Protein AF-A0A1I6KSQ9-F1 (afdb_monomer)

Foldseek 3Di:
DDDDDDDVPPPPPPVPPPPPPPPPPADDPVLLVVLLVPLQPDADPVSLVVNCVRRVNNCDDSSVLSVLNNLLNVLLVVPCLVVVQVVCVVPVVVLVSSLVSPAPSDDPVSLVSNLCCLPPVNDPSCVVSSVSSNVSSVVRVVVVCVVDPDDD

Solvent-accessible surface area (backbone atoms only — not comparable to full-atom values): 9042 Å² total; per-residue (Å²): 133,89,82,84,88,89,74,95,76,81,83,75,84,77,83,72,77,69,86,80,65,77,78,71,68,72,60,45,73,70,52,38,52,59,38,47,79,40,26,56,69,40,86,42,69,66,55,44,50,56,46,45,77,76,33,58,61,38,65,45,70,72,26,35,54,16,38,23,50,18,47,51,57,51,51,70,48,59,89,52,51,68,60,47,42,59,48,30,71,74,34,56,68,57,35,53,51,56,54,62,35,57,49,82,90,52,51,72,68,53,50,49,49,39,41,49,42,40,67,78,65,50,52,83,95,33,49,71,57,27,50,54,51,40,52,46,49,49,54,50,52,57,51,55,52,69,74,53,85,76,88,124

Structure (mmCIF, N/CA/C/O backbone):
data_AF-A0A1I6KSQ9-F1
#
_entry.id   AF-A0A1I6KSQ9-F1
#
loop_
_atom_site.group_PDB
_atom_site.id
_atom_site.type_symbol
_atom_site.label_atom_id
_atom_site.label_alt_id
_atom_site.label_comp_id
_atom_site.label_asym_id
_atom_site.label_entity_id
_atom_site.label_seq_id
_atom_site.pdbx_PDB_ins_code
_atom_site.Cartn_x
_atom_site.Cartn_y
_atom_site.Cartn_z
_atom_site.occupancy
_atom_site.B_iso_or_equiv
_atom_site.auth_seq_id
_atom_site.auth_comp_id
_atom_site.auth_asym_id
_atom_site.auth_atom_id
_atom_site.pdbx_PDB_model_num
ATOM 1 N N . MET A 1 1 ? 9.206 -71.900 -10.253 1.00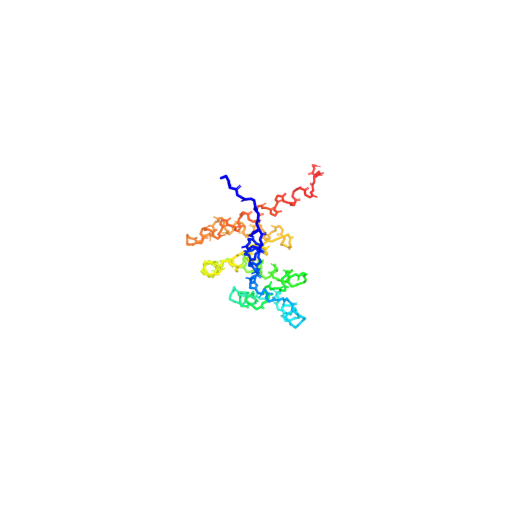 40.09 1 MET A N 1
ATOM 2 C CA . MET A 1 1 ? 10.141 -71.052 -9.479 1.00 40.09 1 MET A CA 1
ATOM 3 C C . MET A 1 1 ? 10.481 -69.848 -10.335 1.00 40.09 1 MET A C 1
ATOM 5 O O . MET A 1 1 ? 10.915 -70.032 -11.463 1.00 40.09 1 MET A O 1
ATOM 9 N N . PHE A 1 2 ? 10.116 -68.658 -9.858 1.00 41.69 2 PHE A N 1
ATOM 10 C CA . PHE A 1 2 ? 10.071 -67.420 -10.636 1.00 41.69 2 PHE A CA 1
ATOM 11 C C . PHE A 1 2 ? 11.464 -66.931 -11.048 1.00 41.69 2 PHE A C 1
ATOM 13 O O . PHE A 1 2 ? 12.380 -66.842 -10.235 1.00 41.69 2 PHE A O 1
ATOM 20 N N . THR A 1 3 ? 11.577 -66.614 -12.333 1.00 35.50 3 THR A N 1
ATOM 21 C CA . THR A 1 3 ? 12.719 -66.020 -13.024 1.00 35.50 3 THR A CA 1
ATOM 22 C C . THR A 1 3 ? 12.897 -64.545 -12.668 1.00 35.50 3 THR A C 1
ATOM 24 O O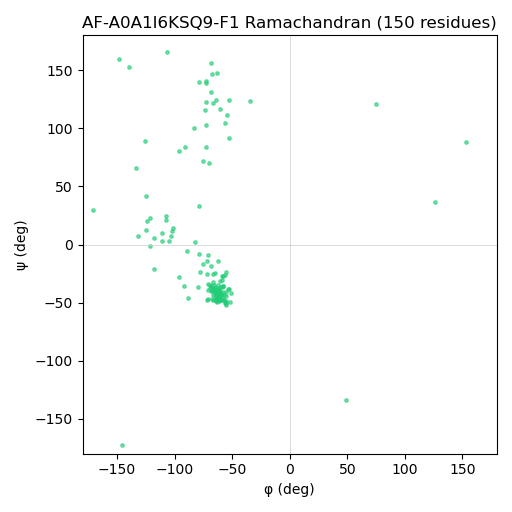 . THR A 1 3 ? 11.932 -63.784 -12.615 1.00 35.50 3 THR A O 1
ATOM 27 N N . MET A 1 4 ? 14.150 -64.136 -12.485 1.00 50.97 4 MET A N 1
ATOM 28 C CA . MET A 1 4 ? 14.575 -62.751 -12.299 1.00 50.97 4 MET A CA 1
ATOM 29 C C . MET A 1 4 ? 14.632 -61.967 -13.623 1.00 50.97 4 MET A C 1
ATOM 31 O O . MET A 1 4 ? 15.212 -62.433 -14.597 1.00 50.97 4 MET A O 1
ATOM 35 N N . ASN A 1 5 ? 14.179 -60.712 -13.532 1.00 51.53 5 ASN A N 1
ATOM 36 C CA . ASN A 1 5 ? 14.754 -59.505 -14.138 1.00 51.53 5 ASN A CA 1
ATOM 37 C C . ASN A 1 5 ? 14.587 -59.249 -15.651 1.00 51.53 5 ASN A C 1
ATOM 39 O O . ASN A 1 5 ? 15.115 -59.979 -16.483 1.00 51.53 5 ASN A O 1
ATOM 43 N N . ARG A 1 6 ? 13.951 -58.104 -15.952 1.00 52.09 6 ARG A N 1
ATOM 44 C CA . ARG A 1 6 ? 14.229 -57.115 -17.020 1.00 52.09 6 ARG A CA 1
ATOM 45 C C . ARG A 1 6 ? 12.922 -56.409 -17.361 1.00 52.09 6 ARG A C 1
ATOM 47 O O . ARG A 1 6 ? 12.216 -56.874 -18.235 1.00 52.09 6 ARG A O 1
ATOM 54 N N . LEU A 1 7 ? 12.595 -55.327 -16.659 1.00 46.22 7 LEU A N 1
ATOM 55 C CA . LEU A 1 7 ? 11.705 -54.243 -17.132 1.00 46.22 7 LEU A CA 1
ATOM 56 C C . LEU A 1 7 ? 11.732 -53.050 -16.150 1.00 46.22 7 LEU A C 1
ATOM 58 O O . LEU A 1 7 ? 10.782 -52.285 -16.031 1.00 46.22 7 LEU A O 1
ATOM 62 N N . ALA A 1 8 ? 12.863 -52.850 -15.466 1.00 50.75 8 ALA A N 1
ATOM 63 C CA . ALA A 1 8 ? 13.124 -51.718 -14.574 1.00 50.75 8 ALA A CA 1
ATOM 64 C C . ALA A 1 8 ? 13.498 -50.423 -15.336 1.00 50.75 8 ALA A C 1
ATOM 66 O O . A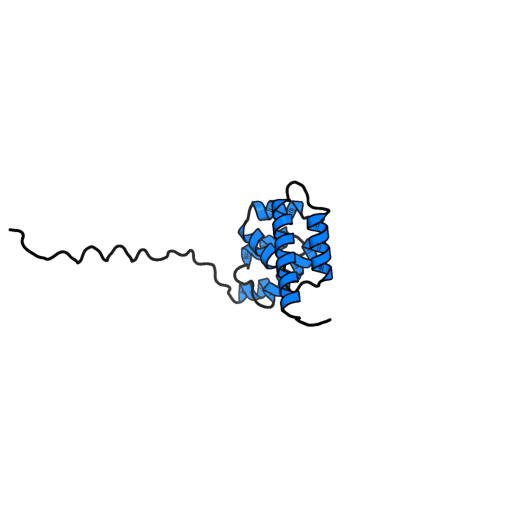LA A 1 8 ? 14.304 -49.635 -14.856 1.00 50.75 8 ALA A O 1
ATOM 67 N N . CYS A 1 9 ? 12.939 -50.197 -16.531 1.00 47.28 9 CYS A N 1
ATOM 68 C CA . CYS A 1 9 ? 13.210 -48.998 -17.342 1.00 47.28 9 CYS A CA 1
ATOM 69 C C . CYS A 1 9 ? 11.963 -48.165 -17.672 1.00 47.28 9 CYS A C 1
ATOM 71 O O . CYS A 1 9 ? 12.094 -47.111 -18.284 1.00 47.28 9 CYS A O 1
ATOM 73 N N . LEU A 1 10 ? 10.763 -48.577 -17.252 1.00 47.47 10 LEU A N 1
ATOM 74 C CA . LEU A 1 10 ? 9.517 -47.856 -17.559 1.00 47.47 10 LEU A CA 1
ATOM 75 C C . LEU A 1 10 ? 8.911 -47.122 -16.352 1.00 47.47 10 LEU A C 1
ATOM 77 O O . LEU A 1 10 ? 7.730 -46.798 -16.356 1.00 47.47 10 LEU A O 1
ATOM 81 N N . AL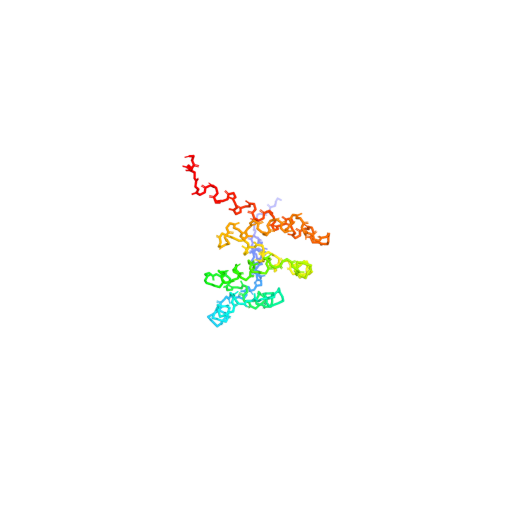A A 1 11 ? 9.711 -46.835 -15.321 1.00 50.88 11 ALA A N 1
ATOM 82 C CA . ALA A 1 11 ? 9.256 -46.140 -14.111 1.00 50.88 11 ALA A CA 1
ATOM 83 C C . ALA A 1 11 ? 10.062 -44.866 -13.782 1.00 50.88 11 ALA A C 1
ATOM 85 O O . ALA A 1 11 ? 10.039 -44.403 -12.649 1.00 50.88 11 ALA A O 1
ATOM 86 N N . PHE A 1 12 ? 10.772 -44.285 -14.759 1.00 48.62 12 PHE A N 1
ATOM 87 C CA . PHE A 1 12 ? 11.516 -43.022 -14.586 1.00 48.62 12 PHE A CA 1
ATOM 88 C C . PHE A 1 12 ? 11.125 -41.933 -15.604 1.00 48.62 12 PHE A C 1
ATOM 90 O O . PHE A 1 12 ? 11.801 -40.922 -15.736 1.00 48.62 12 PHE A O 1
ATOM 97 N N . ALA A 1 13 ? 10.021 -42.124 -16.334 1.00 50.88 13 ALA A N 1
ATOM 98 C CA . ALA A 1 13 ? 9.536 -41.182 -17.352 1.00 50.88 13 ALA A CA 1
ATOM 99 C C . ALA A 1 13 ? 8.331 -40.334 -16.890 1.00 50.88 13 ALA A C 1
ATOM 101 O O . ALA A 1 13 ? 7.744 -39.613 -17.689 1.00 50.88 13 ALA A O 1
ATOM 102 N N . LEU A 1 14 ? 7.952 -40.413 -15.609 1.00 52.62 14 LEU A N 1
ATOM 103 C CA . LEU A 1 14 ? 6.807 -39.685 -15.036 1.00 52.62 14 LEU A CA 1
ATOM 104 C C . LEU A 1 14 ? 7.194 -38.698 -13.921 1.00 52.62 14 LEU A C 1
ATOM 106 O O . LEU A 1 14 ? 6.324 -38.061 -13.341 1.00 52.62 14 LEU A O 1
ATOM 110 N N . TYR A 1 15 ? 8.493 -38.517 -13.660 1.00 52.50 15 TYR A N 1
ATOM 111 C CA . TYR A 1 15 ? 9.020 -37.538 -12.694 1.00 52.50 15 TYR A CA 1
ATOM 112 C C . TYR A 1 15 ? 9.693 -36.335 -13.373 1.00 52.50 15 TYR A C 1
ATOM 114 O O . TYR A 1 15 ? 10.551 -35.670 -12.804 1.00 52.50 15 TYR A O 1
ATOM 122 N N . PHE A 1 16 ? 9.303 -36.061 -14.617 1.00 55.75 16 PHE A N 1
ATOM 123 C CA . PHE A 1 16 ? 9.679 -34.861 -15.362 1.00 55.75 16 PHE A CA 1
ATOM 124 C C . PHE A 1 16 ? 8.412 -34.152 -15.853 1.00 55.75 16 PHE A C 1
ATOM 126 O O . PHE A 1 16 ? 8.323 -33.708 -16.996 1.00 55.75 16 PHE A O 1
ATOM 133 N N . PHE A 1 17 ? 7.385 -34.077 -14.996 1.00 54.53 17 PHE A N 1
ATOM 134 C CA . PHE A 1 17 ? 6.280 -33.149 -15.217 1.00 54.53 17 PHE A CA 1
ATOM 135 C C . PHE A 1 17 ? 6.814 -31.749 -14.915 1.00 54.53 17 PHE A C 1
ATOM 137 O O . PHE A 1 17 ? 6.792 -31.259 -13.789 1.00 54.53 17 PHE A O 1
ATOM 144 N N . CYS A 1 18 ? 7.440 -31.207 -15.958 1.00 51.50 18 CYS A N 1
ATOM 145 C CA . CYS A 1 18 ? 7.984 -29.875 -16.098 1.00 51.50 18 CYS A CA 1
ATOM 146 C C . CYS A 1 18 ? 7.119 -28.867 -15.338 1.00 51.50 18 CYS A C 1
ATOM 148 O O . CYS A 1 18 ? 5.916 -28.767 -15.590 1.00 51.50 18 CYS A O 1
ATOM 150 N N . CYS A 1 19 ? 7.740 -28.135 -14.412 1.00 57.62 19 CYS A N 1
ATOM 151 C CA . CYS A 1 19 ? 7.172 -26.945 -13.805 1.00 57.62 19 CYS A CA 1
ATOM 152 C C . CYS A 1 19 ? 6.729 -25.980 -14.913 1.00 57.62 19 CYS A C 1
ATOM 154 O O . CYS A 1 19 ? 7.499 -25.121 -15.341 1.00 57.62 19 CYS A O 1
ATOM 156 N N . LEU A 1 20 ? 5.473 -26.080 -15.347 1.00 54.91 20 LEU A N 1
ATOM 157 C CA . LEU A 1 20 ? 4.758 -24.968 -15.955 1.00 54.91 20 LEU A CA 1
ATOM 158 C C . LEU A 1 20 ? 4.477 -23.960 -14.836 1.00 54.91 20 LEU A C 1
ATOM 160 O O . LEU A 1 20 ? 3.348 -23.783 -14.385 1.00 54.91 20 LEU A O 1
ATOM 164 N N . SER A 1 21 ? 5.531 -23.309 -14.349 1.00 58.50 21 SER A N 1
ATOM 165 C CA . SER A 1 21 ? 5.352 -22.054 -13.641 1.00 58.50 21 SER A CA 1
ATOM 166 C C . SER A 1 21 ? 4.852 -21.063 -14.687 1.00 58.50 21 SER A C 1
ATOM 168 O O . SER A 1 21 ? 5.534 -20.880 -15.701 1.00 58.50 21 SER A O 1
ATOM 170 N N . PRO A 1 22 ? 3.676 -20.438 -14.509 1.00 56.66 22 PRO A N 1
ATOM 171 C CA . PRO A 1 22 ? 3.310 -19.315 -15.354 1.00 56.66 22 PRO A CA 1
ATOM 172 C C . PRO A 1 22 ? 4.468 -18.322 -15.292 1.00 56.66 22 PRO A C 1
ATOM 174 O O . PRO A 1 22 ? 4.893 -17.950 -14.197 1.00 56.66 22 PRO A O 1
ATOM 177 N N . ALA A 1 23 ? 5.024 -17.963 -16.452 1.00 59.56 23 ALA A N 1
ATOM 178 C CA . ALA A 1 23 ? 6.100 -16.991 -16.527 1.00 59.56 23 ALA A CA 1
ATOM 179 C C . ALA A 1 23 ? 5.605 -15.706 -15.856 1.00 59.56 23 ALA A C 1
ATOM 181 O O . ALA A 1 23 ? 4.753 -14.998 -16.396 1.00 59.56 23 ALA A O 1
ATOM 182 N N . ILE A 1 24 ? 6.084 -15.440 -14.639 1.00 61.72 24 ILE A N 1
ATOM 183 C CA . ILE A 1 24 ? 5.915 -14.136 -14.011 1.00 61.72 24 ILE A CA 1
ATOM 184 C C . ILE A 1 24 ? 6.619 -13.181 -14.965 1.00 61.72 24 ILE A C 1
ATOM 186 O O . ILE A 1 24 ? 7.808 -13.354 -15.231 1.00 61.72 24 ILE A O 1
ATOM 190 N N . ALA A 1 25 ? 5.868 -12.248 -15.553 1.00 75.69 25 ALA A N 1
ATOM 191 C CA . ALA A 1 25 ? 6.435 -11.267 -16.464 1.00 75.69 25 ALA A CA 1
ATOM 192 C C . ALA A 1 25 ? 7.585 -10.566 -15.737 1.00 75.69 25 ALA A C 1
ATOM 194 O O . ALA A 1 25 ? 7.354 -9.888 -14.741 1.00 75.69 25 ALA A O 1
ATOM 195 N N . ALA A 1 26 ? 8.818 -10.798 -16.182 1.00 88.69 26 ALA A N 1
ATOM 196 C CA . ALA A 1 26 ? 9.989 -10.213 -15.552 1.00 88.69 26 ALA A CA 1
ATOM 197 C C . ALA A 1 26 ? 9.990 -8.695 -15.769 1.00 88.69 26 ALA A C 1
ATOM 199 O O . ALA A 1 26 ? 9.543 -8.208 -16.813 1.00 88.69 26 ALA A O 1
ATOM 200 N N . CYS A 1 27 ? 10.512 -7.944 -14.798 1.00 95.12 27 CYS A N 1
ATOM 201 C CA . CYS A 1 27 ? 10.708 -6.515 -14.984 1.00 95.12 27 CYS A CA 1
ATOM 202 C C . CYS A 1 27 ? 11.726 -6.266 -16.102 1.00 95.12 27 CYS A C 1
ATOM 204 O O . CYS A 1 27 ? 12.856 -6.748 -16.042 1.00 95.12 27 CYS A O 1
ATOM 206 N N . ASN A 1 28 ? 11.332 -5.499 -17.119 1.00 95.44 28 ASN A N 1
ATOM 207 C CA . ASN A 1 28 ? 12.250 -4.989 -18.134 1.00 95.44 28 ASN A CA 1
ATOM 208 C C . ASN A 1 28 ? 12.501 -3.488 -17.937 1.00 95.44 28 ASN A C 1
ATOM 210 O O . ASN A 1 28 ? 11.756 -2.805 -17.234 1.00 95.44 28 ASN A O 1
ATOM 214 N N . SER A 1 29 ? 13.532 -2.960 -18.598 1.00 96.56 29 SER A N 1
ATOM 215 C CA . SER A 1 29 ? 13.966 -1.565 -18.441 1.00 96.56 29 SER A CA 1
ATOM 216 C C . SER A 1 29 ? 12.878 -0.535 -18.762 1.00 96.56 29 SER A C 1
ATOM 218 O O . SER A 1 29 ? 12.791 0.495 -18.097 1.00 96.56 29 SER A O 1
ATOM 220 N N . GLN A 1 30 ? 12.013 -0.803 -19.745 1.00 96.94 30 GLN A N 1
ATOM 221 C CA . GLN A 1 30 ? 10.921 0.107 -20.094 1.00 96.94 30 GLN A CA 1
ATOM 222 C C . GLN A 1 30 ? 9.828 0.118 -19.020 1.00 96.94 30 GLN A C 1
ATOM 224 O O . GLN A 1 30 ? 9.276 1.177 -18.720 1.00 96.94 30 GLN A O 1
ATOM 229 N N . MET A 1 31 ? 9.510 -1.045 -18.448 1.00 97.31 31 MET A N 1
ATOM 230 C CA . MET A 1 31 ? 8.578 -1.152 -17.326 1.00 97.31 31 MET A CA 1
ATOM 231 C C . MET A 1 31 ? 9.136 -0.455 -16.089 1.00 97.31 31 MET A C 1
ATOM 233 O O . MET A 1 31 ? 8.422 0.357 -15.510 1.00 97.31 31 MET A O 1
ATOM 237 N N . ALA A 1 32 ? 10.401 -0.717 -15.740 1.00 97.81 32 ALA A N 1
ATOM 238 C CA . ALA A 1 32 ? 11.075 -0.099 -14.600 1.00 97.81 32 ALA A CA 1
ATOM 239 C C . ALA A 1 32 ? 11.034 1.428 -14.700 1.00 97.81 32 ALA A C 1
ATOM 241 O O . ALA A 1 32 ? 10.508 2.085 -13.810 1.00 97.81 32 ALA A O 1
ATOM 242 N N . LYS A 1 33 ? 11.458 1.982 -15.844 1.00 98.19 33 LYS A N 1
ATOM 243 C CA . LYS A 1 33 ? 11.440 3.429 -16.085 1.00 98.19 33 LYS A CA 1
ATOM 244 C C . LYS A 1 33 ? 10.043 4.034 -15.901 1.00 98.19 33 LYS A C 1
ATOM 246 O O . LYS A 1 33 ? 9.883 5.018 -15.191 1.00 98.19 33 LYS A O 1
ATOM 251 N N . LYS A 1 34 ? 9.014 3.435 -16.514 1.00 98.12 34 LYS A N 1
ATOM 252 C CA . LYS A 1 34 ? 7.630 3.930 -16.393 1.00 98.12 34 LYS A CA 1
ATOM 253 C C . LYS A 1 34 ? 7.079 3.798 -14.976 1.00 98.12 34 LYS A C 1
ATOM 255 O O . LYS A 1 34 ? 6.246 4.609 -14.574 1.00 98.12 34 LYS A O 1
ATOM 260 N N . ALA A 1 35 ? 7.461 2.746 -14.260 1.00 97.94 35 ALA A N 1
ATOM 261 C CA . ALA A 1 35 ? 7.054 2.541 -12.880 1.00 97.94 35 ALA A CA 1
ATOM 262 C C . ALA A 1 35 ? 7.695 3.601 -11.980 1.00 97.94 35 ALA A C 1
ATOM 264 O O . ALA A 1 35 ? 6.980 4.255 -11.229 1.00 97.94 35 ALA A O 1
ATOM 265 N N . GLU A 1 36 ? 8.996 3.836 -12.131 1.00 98.06 36 GLU A N 1
ATOM 266 C CA . GLU A 1 36 ? 9.761 4.824 -11.367 1.00 98.06 36 GLU A CA 1
ATOM 267 C C . GLU A 1 36 ? 9.219 6.246 -11.563 1.00 98.06 36 GLU A C 1
ATOM 269 O O . GLU A 1 36 ? 8.984 6.952 -10.587 1.00 98.06 36 GLU A O 1
ATOM 274 N N . GLU A 1 37 ? 8.896 6.628 -12.804 1.00 98.00 37 GLU A N 1
ATOM 275 C CA . GLU A 1 37 ? 8.310 7.936 -13.142 1.00 98.00 37 GLU A CA 1
ATOM 276 C C . GLU A 1 37 ? 6.998 8.242 -12.391 1.00 98.00 37 GLU A C 1
ATOM 278 O O . GLU A 1 37 ? 6.658 9.410 -12.198 1.00 98.00 37 GLU A O 1
ATOM 283 N N . GLN A 1 38 ? 6.241 7.217 -11.980 1.00 97.88 38 GLN A N 1
ATOM 284 C CA . GLN A 1 38 ? 4.916 7.401 -11.380 1.00 97.88 38 GLN A CA 1
ATOM 285 C C . GLN A 1 38 ? 4.787 6.901 -9.942 1.00 97.88 38 GLN A C 1
ATOM 287 O O . GLN A 1 38 ? 3.873 7.346 -9.255 1.00 97.88 38 GLN A O 1
ATOM 292 N N . ALA A 1 39 ? 5.647 5.992 -9.472 1.00 98.06 39 ALA A N 1
ATOM 293 C CA . ALA A 1 39 ? 5.416 5.217 -8.251 1.00 98.06 39 ALA A CA 1
ATOM 294 C C . ALA A 1 39 ? 5.095 6.088 -7.028 1.00 98.06 39 ALA A C 1
ATOM 296 O O . ALA A 1 39 ? 4.199 5.740 -6.264 1.00 98.06 39 ALA A O 1
ATOM 297 N N . SER A 1 40 ? 5.751 7.246 -6.894 1.00 97.00 40 SER A N 1
ATOM 298 C CA . SER A 1 40 ? 5.599 8.193 -5.778 1.00 97.00 40 SER A CA 1
ATOM 299 C C . SER A 1 40 ? 4.503 9.255 -5.959 1.00 97.00 40 SER A C 1
ATOM 301 O O . SER A 1 40 ? 4.244 10.036 -5.037 1.00 97.00 40 SER A O 1
ATOM 303 N N . THR A 1 41 ? 3.852 9.319 -7.125 1.00 96.94 41 THR A N 1
ATOM 304 C CA . THR A 1 41 ? 2.886 10.378 -7.475 1.00 96.94 41 THR A CA 1
ATOM 305 C C . THR A 1 41 ? 1.441 9.886 -7.568 1.00 96.94 41 THR A C 1
ATOM 307 O O . THR A 1 41 ? 0.541 10.678 -7.849 1.00 96.94 41 THR A O 1
ATOM 310 N N . LEU A 1 42 ? 1.178 8.609 -7.279 1.00 97.88 42 LEU A N 1
ATOM 311 C CA . LEU A 1 42 ? -0.148 7.998 -7.382 1.00 97.88 42 LEU A CA 1
ATOM 312 C C . LEU A 1 42 ? -1.053 8.483 -6.238 1.00 97.88 42 LEU A C 1
ATOM 314 O O . LEU A 1 42 ? -0.796 8.218 -5.068 1.00 97.88 42 LEU A O 1
ATOM 318 N N . LYS A 1 43 ? -2.128 9.205 -6.583 1.00 95.75 43 LYS A N 1
ATOM 319 C CA . LYS A 1 43 ? -3.022 9.873 -5.612 1.00 95.75 43 LYS A CA 1
ATOM 320 C C . LYS A 1 43 ? -4.368 9.191 -5.381 1.00 95.75 43 LYS A C 1
ATOM 322 O O . LYS A 1 43 ? -5.185 9.721 -4.644 1.00 95.75 43 LYS A O 1
ATOM 327 N N . THR A 1 44 ? -4.623 8.034 -5.993 1.00 97.19 44 THR A N 1
ATOM 328 C CA . THR A 1 44 ? -5.849 7.255 -5.737 1.00 97.19 44 THR A CA 1
ATOM 329 C C . THR A 1 44 ? -5.547 5.762 -5.676 1.00 97.19 44 THR A C 1
ATOM 331 O O . THR A 1 44 ? -4.637 5.281 -6.358 1.00 97.19 44 THR A O 1
ATOM 334 N N . TRP A 1 45 ? -6.364 4.999 -4.942 1.00 98.00 45 TRP A N 1
ATOM 335 C CA . TRP A 1 45 ? -6.264 3.534 -4.917 1.00 98.00 45 TRP A CA 1
ATOM 336 C C . TRP A 1 45 ? -6.422 2.904 -6.300 1.00 98.00 45 TRP A C 1
ATOM 338 O O . TRP A 1 45 ? -5.732 1.939 -6.617 1.00 98.00 45 TRP A O 1
ATOM 348 N N . SER A 1 46 ? -7.281 3.476 -7.150 1.00 97.62 46 SER A N 1
ATOM 349 C CA . SER A 1 46 ? -7.451 3.034 -8.539 1.00 97.62 46 SER A CA 1
ATOM 350 C C . SER A 1 46 ? -6.170 3.211 -9.353 1.00 97.62 46 SER A C 1
ATOM 352 O O . SER A 1 46 ? -5.739 2.275 -10.025 1.00 97.62 46 SER A O 1
ATOM 354 N N . ALA A 1 47 ? -5.521 4.377 -9.264 1.00 98.19 47 ALA A N 1
ATOM 355 C CA . ALA A 1 47 ? -4.256 4.618 -9.953 1.00 98.19 47 ALA A CA 1
ATOM 356 C C . ALA A 1 47 ? -3.155 3.673 -9.446 1.00 98.19 47 ALA A C 1
ATOM 358 O O . ALA A 1 47 ? -2.444 3.072 -10.254 1.00 98.19 47 ALA A O 1
ATOM 359 N N . LEU A 1 48 ? -3.069 3.473 -8.125 1.00 98.50 48 LEU A N 1
ATOM 360 C CA . LEU A 1 48 ? -2.121 2.537 -7.524 1.00 98.50 48 LEU A CA 1
ATOM 361 C C . LEU A 1 48 ? -2.363 1.096 -7.983 1.00 98.50 48 LEU A C 1
ATOM 363 O O . LEU A 1 48 ? -1.426 0.422 -8.403 1.00 98.50 48 LEU A O 1
ATOM 367 N N . HIS A 1 49 ? -3.614 0.637 -7.990 1.00 98.56 49 HIS A N 1
ATOM 368 C CA . HIS A 1 49 ? -3.967 -0.701 -8.465 1.00 98.56 49 HIS A CA 1
ATOM 369 C C . HIS A 1 49 ? -3.639 -0.888 -9.942 1.00 98.56 49 HIS A C 1
ATOM 371 O O . HIS A 1 49 ? -3.063 -1.904 -10.319 1.00 98.56 49 HIS A O 1
ATOM 377 N N . GLN A 1 50 ? -3.926 0.100 -10.788 1.00 98.44 50 GLN A N 1
ATOM 378 C CA . GLN A 1 50 ? -3.556 0.037 -12.201 1.00 98.44 50 GLN A CA 1
ATOM 379 C C . GLN A 1 50 ? -2.037 -0.010 -12.404 1.00 98.44 50 GLN A C 1
ATOM 381 O O . GLN A 1 50 ? -1.564 -0.726 -13.289 1.00 98.44 50 GLN A O 1
ATOM 386 N N . SER A 1 51 ? -1.274 0.730 -11.595 1.00 98.38 51 SER A N 1
ATOM 387 C CA . SER A 1 51 ? 0.186 0.650 -11.589 1.00 98.38 51 SER A CA 1
ATOM 388 C C . SER A 1 51 ? 0.653 -0.744 -11.167 1.00 98.38 51 SER A C 1
ATOM 390 O O . SER A 1 51 ? 1.399 -1.376 -11.908 1.00 98.38 51 SER A O 1
ATOM 392 N N . PHE A 1 52 ? 0.135 -1.279 -10.057 1.00 98.19 52 PHE A N 1
ATOM 393 C CA . PHE A 1 52 ? 0.399 -2.643 -9.589 1.00 98.19 52 PHE A CA 1
ATOM 394 C C . PHE A 1 52 ? 0.145 -3.684 -10.690 1.00 98.19 52 PHE A C 1
ATOM 396 O O . PHE A 1 52 ? 1.017 -4.492 -11.005 1.00 98.19 52 PHE A O 1
ATOM 403 N N . LYS A 1 53 ? -1.012 -3.627 -11.361 1.00 97.69 53 LYS A N 1
ATOM 404 C CA . LYS A 1 53 ? -1.359 -4.571 -12.437 1.00 97.69 53 LYS A CA 1
ATOM 405 C C . LYS A 1 53 ? -0.359 -4.566 -13.592 1.00 97.69 53 LYS A C 1
ATOM 407 O O . LYS A 1 53 ? -0.213 -5.592 -14.251 1.00 97.69 53 LYS A O 1
ATOM 412 N N . ARG A 1 54 ? 0.284 -3.427 -13.857 1.00 97.38 54 ARG A N 1
ATOM 413 C CA . ARG A 1 54 ? 1.247 -3.267 -14.951 1.00 97.38 54 ARG A CA 1
ATOM 414 C C . ARG A 1 54 ? 2.684 -3.538 -14.522 1.00 97.38 54 ARG A C 1
ATOM 416 O O . ARG A 1 54 ? 3.443 -4.068 -15.323 1.00 97.38 54 ARG A O 1
ATOM 423 N N . TYR A 1 55 ? 3.051 -3.169 -13.299 1.00 97.81 55 TYR A N 1
ATOM 424 C CA . TYR A 1 55 ? 4.449 -2.985 -12.912 1.00 97.81 55 TYR A CA 1
ATOM 425 C C . TYR A 1 55 ? 4.844 -3.670 -11.601 1.00 97.81 55 TYR A C 1
ATOM 427 O O . TYR A 1 55 ? 5.978 -3.496 -11.177 1.00 97.81 55 TYR A O 1
ATOM 435 N N . ALA A 1 56 ? 3.987 -4.493 -10.984 1.00 96.25 56 ALA A N 1
ATOM 436 C CA . ALA A 1 56 ? 4.329 -5.206 -9.742 1.00 96.25 56 ALA A CA 1
ATOM 437 C C . ALA A 1 56 ? 5.605 -6.064 -9.836 1.00 96.25 56 ALA A C 1
ATOM 439 O O . ALA A 1 56 ? 6.242 -6.334 -8.827 1.00 96.25 56 ALA A O 1
ATOM 440 N N . ALA A 1 57 ? 5.997 -6.489 -11.039 1.00 96.44 57 ALA A N 1
ATOM 441 C CA . ALA A 1 57 ? 7.254 -7.203 -11.250 1.00 96.44 57 ALA A CA 1
ATOM 442 C C . ALA A 1 57 ? 8.507 -6.334 -11.036 1.00 96.44 57 ALA A C 1
ATOM 444 O O . ALA A 1 57 ? 9.592 -6.879 -10.872 1.00 96.44 57 ALA A O 1
ATOM 445 N N . CYS A 1 58 ? 8.358 -5.008 -11.074 1.00 97.69 58 CYS A N 1
ATOM 446 C CA . CYS A 1 58 ? 9.413 -4.009 -10.911 1.00 97.69 58 CYS A CA 1
ATOM 447 C C . CYS A 1 58 ? 9.426 -3.382 -9.510 1.00 97.69 58 CYS A C 1
ATOM 449 O O . CYS A 1 58 ? 10.012 -2.321 -9.329 1.00 97.69 58 CYS A O 1
ATOM 451 N N . ASP A 1 59 ? 8.731 -3.984 -8.546 1.00 97.69 59 ASP A N 1
ATOM 452 C CA . ASP A 1 59 ? 8.598 -3.481 -7.180 1.00 97.69 59 ASP A CA 1
ATOM 453 C C . ASP A 1 59 ? 9.886 -3.702 -6.358 1.00 97.69 59 ASP A C 1
ATOM 455 O O . ASP A 1 59 ? 9.961 -4.585 -5.496 1.00 97.69 59 ASP A O 1
ATOM 459 N N . ASP A 1 60 ? 10.915 -2.922 -6.695 1.00 96.62 60 ASP A N 1
ATOM 460 C CA . ASP A 1 60 ? 12.245 -2.921 -6.086 1.00 96.62 60 ASP A CA 1
ATOM 461 C C . ASP A 1 60 ? 12.872 -1.509 -6.122 1.00 96.62 60 ASP A C 1
ATOM 463 O O . ASP A 1 60 ? 12.457 -0.649 -6.906 1.00 96.62 60 ASP A O 1
ATOM 467 N N . GLY A 1 61 ? 13.868 -1.260 -5.267 1.00 96.69 61 GLY A N 1
ATOM 468 C CA . GLY A 1 61 ? 14.605 0.007 -5.184 1.00 96.69 61 GLY A CA 1
ATOM 469 C C . GLY A 1 61 ? 13.706 1.251 -5.132 1.00 96.69 61 GLY A C 1
ATOM 470 O O . GLY A 1 61 ? 12.701 1.284 -4.422 1.00 96.69 61 GLY A O 1
ATOM 471 N N . ALA A 1 62 ? 14.036 2.267 -5.937 1.00 97.75 62 ALA A N 1
ATOM 472 C CA . ALA A 1 62 ? 13.304 3.538 -5.992 1.00 97.75 62 ALA A CA 1
ATOM 473 C C . ALA A 1 62 ? 11.809 3.383 -6.344 1.00 97.75 62 ALA A C 1
ATOM 475 O O . ALA A 1 62 ? 10.979 4.200 -5.940 1.00 97.75 62 ALA A O 1
ATOM 476 N N . ILE A 1 63 ? 11.441 2.328 -7.078 1.00 98.62 63 ILE A N 1
ATOM 477 C CA . ILE A 1 63 ? 10.044 2.043 -7.422 1.00 98.62 63 ILE A CA 1
ATOM 478 C C . ILE A 1 63 ? 9.288 1.589 -6.172 1.00 98.62 63 ILE A C 1
ATOM 480 O O . ILE A 1 63 ? 8.206 2.111 -5.895 1.00 98.62 63 ILE A O 1
ATOM 484 N N . ALA A 1 64 ? 9.870 0.662 -5.405 1.00 98.56 64 ALA A N 1
ATOM 485 C CA . ALA A 1 64 ? 9.286 0.185 -4.155 1.00 98.56 64 ALA A CA 1
ATOM 486 C C . ALA A 1 64 ? 9.132 1.325 -3.139 1.00 98.56 64 ALA A C 1
ATOM 488 O O . ALA A 1 64 ? 8.056 1.494 -2.568 1.00 98.56 64 ALA A O 1
ATOM 489 N N . GLU A 1 65 ? 10.163 2.162 -2.984 1.00 98.31 65 GLU A N 1
ATOM 490 C CA . GLU A 1 65 ? 10.112 3.353 -2.125 1.00 98.31 65 GLU A CA 1
ATOM 491 C C . GLU A 1 65 ? 8.994 4.316 -2.551 1.00 98.31 65 GLU A C 1
ATOM 493 O O . GLU A 1 65 ? 8.227 4.818 -1.722 1.00 98.31 65 GLU A O 1
ATOM 498 N N . GLY A 1 66 ? 8.849 4.540 -3.861 1.00 98.44 66 GLY A N 1
ATOM 499 C CA . GLY A 1 66 ? 7.768 5.348 -4.410 1.00 98.44 66 GLY A CA 1
ATOM 500 C C . GLY A 1 66 ? 6.386 4.784 -4.076 1.00 98.44 66 GLY A C 1
ATOM 501 O O . GLY A 1 66 ? 5.500 5.537 -3.661 1.00 98.44 66 GLY A O 1
ATOM 502 N N . TYR A 1 67 ? 6.197 3.469 -4.197 1.00 98.75 67 TYR A N 1
ATOM 503 C CA . TYR A 1 67 ? 4.944 2.824 -3.813 1.00 98.75 67 TYR A CA 1
ATOM 504 C C . TYR A 1 67 ? 4.662 2.929 -2.315 1.00 98.75 67 TYR A C 1
ATOM 506 O O . TYR A 1 67 ? 3.528 3.259 -1.963 1.00 98.75 67 TYR A O 1
ATOM 514 N N . SER A 1 68 ? 5.664 2.760 -1.449 1.00 98.50 68 SER A N 1
ATOM 515 C CA . SER A 1 68 ? 5.518 2.973 -0.002 1.00 98.50 68 SER A CA 1
ATOM 516 C C . SER A 1 68 ? 5.085 4.406 0.315 1.00 98.50 68 SER A C 1
ATOM 518 O O . SER A 1 68 ? 4.150 4.609 1.090 1.00 98.50 68 SER A O 1
ATOM 520 N N . ASN A 1 69 ? 5.645 5.412 -0.368 1.00 97.44 69 ASN A N 1
ATOM 521 C CA . ASN A 1 69 ? 5.206 6.804 -0.224 1.00 97.44 69 ASN A CA 1
ATOM 522 C C . ASN A 1 69 ? 3.749 7.030 -0.679 1.00 97.44 69 ASN A C 1
ATOM 524 O O . ASN A 1 69 ? 2.978 7.728 -0.009 1.00 97.44 69 ASN A O 1
ATOM 528 N N . SER A 1 70 ? 3.346 6.436 -1.805 1.00 98.00 70 SER A N 1
ATOM 529 C CA . SER A 1 70 ? 1.960 6.520 -2.286 1.00 98.00 70 SER A CA 1
ATOM 530 C C . SER A 1 70 ? 0.988 5.833 -1.324 1.00 98.00 70 SER A C 1
ATOM 532 O O . SER A 1 70 ? -0.048 6.408 -0.998 1.00 98.00 70 SER A O 1
ATOM 534 N N . VAL A 1 71 ? 1.328 4.647 -0.807 1.00 98.25 71 VAL A N 1
ATOM 535 C CA . VAL A 1 71 ? 0.522 3.935 0.199 1.00 98.25 71 VAL A CA 1
ATOM 536 C C . VAL A 1 71 ? 0.429 4.737 1.496 1.00 98.25 71 VAL A C 1
ATOM 538 O O . VAL A 1 71 ? -0.672 4.884 2.020 1.00 98.25 71 VAL A O 1
ATOM 541 N N . ALA A 1 72 ? 1.530 5.326 1.974 1.00 96.25 72 ALA A N 1
ATOM 542 C CA . ALA A 1 72 ? 1.528 6.197 3.153 1.00 96.25 72 ALA A CA 1
ATOM 543 C C . ALA A 1 72 ? 0.563 7.373 2.980 1.00 96.25 72 ALA A C 1
ATOM 545 O O . ALA A 1 72 ? -0.254 7.654 3.855 1.00 96.25 72 ALA A O 1
ATOM 546 N N . THR A 1 73 ? 0.642 8.044 1.828 1.00 94.75 73 THR A N 1
ATOM 547 C CA . THR A 1 73 ? -0.207 9.196 1.505 1.00 94.75 73 THR A CA 1
ATOM 548 C C . THR A 1 73 ? -1.680 8.796 1.451 1.00 94.75 73 THR A C 1
ATOM 550 O O . THR A 1 73 ? -2.527 9.482 2.015 1.00 94.75 73 THR A O 1
ATOM 553 N N . LEU A 1 74 ? -1.985 7.677 0.792 1.00 96.88 74 LEU A N 1
ATOM 554 C CA . LEU A 1 74 ? -3.353 7.197 0.625 1.00 96.88 74 LEU A CA 1
ATOM 555 C C . LEU A 1 74 ? -3.964 6.665 1.923 1.00 96.88 74 LEU A C 1
ATOM 557 O O . LEU A 1 74 ? -5.158 6.823 2.124 1.00 96.88 74 LEU A O 1
ATOM 561 N N . LEU A 1 75 ? -3.177 6.043 2.804 1.00 96.19 75 LEU A N 1
ATOM 562 C CA . LEU A 1 75 ? -3.662 5.615 4.119 1.00 96.19 75 LEU A CA 1
ATOM 563 C C . LEU A 1 75 ? -3.761 6.773 5.110 1.00 96.19 75 LEU A C 1
ATOM 565 O O . LEU A 1 75 ? -4.528 6.674 6.058 1.00 96.19 75 LEU A O 1
ATOM 569 N N . ALA A 1 76 ? -3.014 7.863 4.918 1.00 89.88 76 ALA A N 1
ATOM 570 C CA . ALA A 1 76 ? -3.210 9.069 5.715 1.00 89.88 76 ALA A CA 1
ATOM 571 C C . ALA A 1 76 ? -4.579 9.715 5.432 1.00 89.88 76 ALA A C 1
ATOM 573 O O . ALA A 1 76 ? -5.183 10.277 6.347 1.00 89.88 76 ALA A O 1
ATOM 574 N N . ASP A 1 77 ? -5.073 9.597 4.194 1.00 88.12 77 ASP A N 1
ATOM 575 C CA . ASP A 1 77 ? -6.435 9.958 3.799 1.00 88.12 77 ASP A CA 1
ATOM 576 C C . ASP A 1 77 ? -7.395 8.762 3.935 1.00 88.12 77 ASP A C 1
ATOM 578 O O . ASP A 1 77 ? -7.701 8.039 2.985 1.00 88.12 77 ASP A O 1
ATOM 582 N N . TRP A 1 78 ? -7.909 8.559 5.151 1.00 92.81 78 TRP A N 1
ATOM 583 C CA . TRP A 1 78 ? -8.798 7.433 5.464 1.00 92.81 78 TRP A CA 1
ATOM 584 C C . TRP A 1 78 ? -10.122 7.404 4.694 1.00 92.81 78 TRP A C 1
ATOM 586 O O . TRP A 1 78 ? -10.839 6.400 4.748 1.00 92.81 78 TRP A O 1
ATOM 596 N N . SER A 1 79 ? -10.505 8.506 4.042 1.00 91.62 79 SER A N 1
ATOM 597 C CA . SER A 1 79 ? -11.845 8.676 3.470 1.00 91.62 79 SER A CA 1
ATOM 598 C C . SER A 1 79 ? -12.200 7.593 2.443 1.00 91.62 79 SER A C 1
ATOM 600 O O . SER A 1 79 ? -13.363 7.208 2.311 1.00 91.62 79 SER A O 1
ATOM 602 N N . ASP A 1 80 ? -11.186 7.023 1.792 1.00 91.62 80 ASP A N 1
ATOM 603 C CA . ASP A 1 80 ? -11.326 6.045 0.720 1.00 91.62 80 ASP A CA 1
ATOM 604 C C . ASP A 1 80 ? -11.075 4.581 1.145 1.00 91.62 80 ASP A C 1
ATOM 606 O O . ASP A 1 80 ? -11.005 3.677 0.303 1.00 91.62 80 ASP A O 1
ATOM 610 N N . VAL A 1 81 ? -10.984 4.289 2.448 1.00 95.12 81 VAL A N 1
ATOM 611 C CA . VAL A 1 81 ? -10.680 2.931 2.944 1.00 95.12 81 VAL A CA 1
ATOM 612 C C . VAL A 1 81 ? -11.727 1.884 2.525 1.00 95.12 81 VAL A C 1
ATOM 614 O O . VAL A 1 81 ? -11.393 0.728 2.262 1.00 95.12 81 VAL A O 1
ATOM 617 N N . VAL A 1 82 ? -12.998 2.277 2.371 1.00 94.62 82 VAL A N 1
ATOM 618 C CA . VAL A 1 82 ? -14.053 1.381 1.860 1.00 94.62 82 VAL A CA 1
ATOM 619 C C . VAL A 1 82 ? -13.787 1.016 0.394 1.00 94.62 82 VAL A C 1
ATOM 621 O O . VAL A 1 82 ? -13.977 -0.134 -0.015 1.00 94.62 82 VAL A O 1
ATOM 624 N N . SER A 1 83 ? -13.309 1.973 -0.409 1.00 94.75 83 SER A N 1
ATOM 625 C CA . SER A 1 83 ? -12.891 1.733 -1.794 1.00 94.75 83 SER A CA 1
ATOM 626 C C . SER A 1 83 ? -11.717 0.764 -1.846 1.00 94.75 83 SER A C 1
ATOM 628 O O . SER A 1 83 ? -11.795 -0.226 -2.579 1.00 94.75 83 SER A O 1
ATOM 630 N N . LEU A 1 84 ? -10.695 0.978 -1.012 1.00 97.75 84 LEU A N 1
ATOM 631 C CA . LEU A 1 84 ? -9.576 0.050 -0.869 1.00 97.75 84 LEU A CA 1
ATOM 632 C C . LEU A 1 84 ? -10.061 -1.361 -0.503 1.00 97.75 84 LEU A C 1
ATOM 634 O O . LEU A 1 84 ? -9.695 -2.322 -1.178 1.00 97.75 84 LEU A O 1
ATOM 638 N N . ASN A 1 85 ? -10.936 -1.492 0.499 1.00 98.19 85 ASN A N 1
ATOM 639 C CA . ASN A 1 85 ? -11.462 -2.782 0.952 1.00 98.19 85 ASN A CA 1
ATOM 640 C C . ASN A 1 85 ? -12.126 -3.583 -0.181 1.00 98.19 85 ASN A C 1
ATOM 642 O O . ASN A 1 85 ? -11.864 -4.777 -0.360 1.00 98.19 85 ASN A O 1
ATOM 646 N N . ARG A 1 86 ? -12.941 -2.916 -1.010 1.00 97.56 86 ARG A N 1
ATOM 647 C CA . ARG A 1 86 ? -13.554 -3.538 -2.194 1.00 97.56 86 ARG A CA 1
ATOM 648 C C . ARG A 1 86 ? -12.511 -4.027 -3.197 1.00 97.5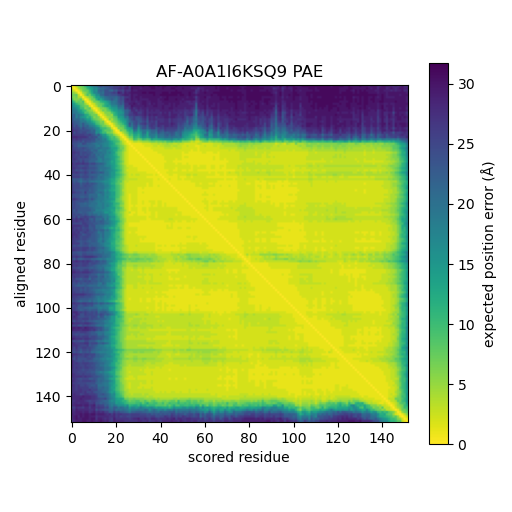6 86 ARG A C 1
ATOM 650 O O . ARG A 1 86 ? -12.713 -5.071 -3.816 1.00 97.56 86 ARG A O 1
ATOM 657 N N . MET A 1 87 ? -11.423 -3.283 -3.385 1.00 98.06 87 MET A N 1
ATOM 658 C CA . MET A 1 87 ? -10.361 -3.636 -4.329 1.00 98.06 87 MET A CA 1
ATOM 659 C C . MET A 1 87 ? -9.535 -4.823 -3.832 1.00 98.06 87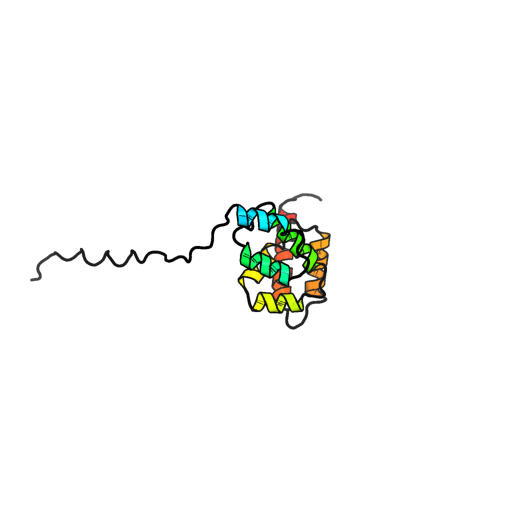 MET A C 1
ATOM 661 O O . MET A 1 87 ? -9.366 -5.785 -4.576 1.00 98.06 87 MET A O 1
ATOM 665 N N . VAL A 1 88 ? -9.094 -4.813 -2.572 1.00 98.12 88 VAL A N 1
ATOM 666 C CA . VAL A 1 88 ? -8.257 -5.890 -2.005 1.00 98.12 88 VAL A CA 1
ATOM 667 C C . VAL A 1 88 ? -9.028 -7.188 -1.768 1.00 98.12 88 VAL A C 1
ATOM 669 O O . VAL A 1 88 ? -8.447 -8.270 -1.805 1.00 98.12 88 VAL A O 1
ATOM 672 N N . THR A 1 89 ? -10.349 -7.105 -1.584 1.00 97.56 89 THR A N 1
ATOM 673 C CA . THR A 1 89 ? -11.217 -8.291 -1.534 1.00 97.56 89 THR A CA 1
ATOM 674 C C . THR A 1 89 ? -11.310 -8.966 -2.905 1.00 97.56 89 THR A C 1
ATOM 676 O O . THR A 1 89 ? -11.348 -10.193 -2.988 1.00 97.56 89 THR A O 1
ATOM 679 N N . LYS A 1 90 ? -11.316 -8.178 -3.990 1.00 98.06 90 LYS A N 1
ATOM 680 C CA . LYS A 1 90 ? -11.350 -8.683 -5.372 1.00 98.06 90 LYS A CA 1
ATOM 681 C C . LYS A 1 90 ? -9.978 -9.140 -5.870 1.00 98.06 90 LYS A C 1
ATOM 683 O O . LYS A 1 90 ? -9.896 -10.115 -6.609 1.00 98.06 90 LYS A O 1
ATOM 688 N N . ASP A 1 91 ? -8.913 -8.446 -5.481 1.00 98.38 91 ASP A N 1
ATOM 689 C CA . ASP A 1 91 ? -7.539 -8.722 -5.896 1.00 98.38 91 ASP A CA 1
ATOM 690 C C . ASP A 1 91 ? -6.648 -8.900 -4.660 1.00 98.38 91 ASP A C 1
ATOM 692 O O . ASP A 1 91 ? -6.053 -7.953 -4.144 1.00 98.38 91 ASP A O 1
ATOM 696 N N . LYS A 1 92 ? -6.563 -10.145 -4.169 1.00 98.19 92 LYS A N 1
ATOM 697 C CA . LYS A 1 92 ? -5.782 -10.481 -2.968 1.00 98.19 92 LYS A CA 1
ATOM 698 C C . LYS A 1 92 ? -4.304 -10.113 -3.111 1.00 98.19 92 LYS A C 1
ATOM 700 O O . LYS A 1 92 ? -3.725 -9.620 -2.152 1.00 98.19 92 LYS A O 1
ATOM 705 N N . LYS A 1 93 ? -3.725 -10.273 -4.310 1.00 98.19 93 LYS A N 1
ATOM 706 C CA . LYS A 1 93 ? -2.321 -9.918 -4.571 1.00 98.19 93 LYS A CA 1
ATOM 707 C C . LYS A 1 93 ? -2.094 -8.414 -4.441 1.00 98.19 93 LYS A C 1
ATOM 709 O O . LYS A 1 93 ? -1.060 -8.002 -3.932 1.00 98.19 93 LYS A O 1
ATOM 714 N N . PHE A 1 94 ? -3.066 -7.604 -4.863 1.00 98.69 94 PHE A N 1
ATOM 715 C CA . PHE A 1 94 ? -3.024 -6.167 -4.606 1.00 98.69 94 PHE A CA 1
ATOM 716 C C . PHE A 1 94 ? -3.135 -5.853 -3.110 1.00 98.69 94 PHE A C 1
ATOM 718 O O . PHE A 1 94 ? -2.432 -4.980 -2.616 1.00 98.69 94 PHE A O 1
ATOM 725 N N . GLY A 1 95 ? -3.968 -6.591 -2.371 1.00 98.62 95 GLY A N 1
ATOM 726 C CA . GLY A 1 95 ? -4.016 -6.487 -0.912 1.00 98.62 95 GLY A CA 1
ATOM 727 C C . GLY A 1 95 ? -2.665 -6.767 -0.255 1.00 98.62 95 GLY A C 1
ATOM 728 O O . GLY A 1 95 ? -2.223 -5.987 0.580 1.00 98.62 95 GLY A O 1
ATOM 729 N N . ASP A 1 96 ? -1.988 -7.838 -0.661 1.00 98.69 96 ASP A N 1
ATOM 730 C CA . ASP A 1 96 ? -0.664 -8.192 -0.137 1.00 98.69 96 ASP A CA 1
ATOM 731 C C . ASP A 1 96 ? 0.391 -7.144 -0.504 1.00 98.69 96 ASP A C 1
ATOM 733 O O . ASP A 1 96 ? 1.209 -6.780 0.335 1.00 98.69 96 ASP A O 1
ATOM 737 N N . PHE A 1 97 ? 0.318 -6.599 -1.719 1.00 98.69 97 PHE A N 1
ATOM 738 C CA . PHE A 1 97 ? 1.143 -5.476 -2.159 1.00 98.69 97 PHE A CA 1
ATOM 739 C C . PHE A 1 97 ? 0.937 -4.229 -1.283 1.00 98.69 97 PHE A C 1
ATOM 741 O O . PHE A 1 97 ? 1.909 -3.661 -0.797 1.00 98.69 97 PHE A O 1
ATOM 748 N N . VAL A 1 98 ? -0.310 -3.831 -1.003 1.00 98.62 98 VAL A N 1
ATOM 749 C CA . VAL A 1 98 ? -0.593 -2.677 -0.129 1.00 98.62 98 VAL A CA 1
ATOM 750 C C . VAL A 1 98 ? -0.042 -2.903 1.279 1.00 98.62 98 VAL A C 1
ATOM 752 O O . VAL A 1 98 ? 0.606 -2.014 1.817 1.00 98.62 98 VAL A O 1
ATOM 755 N N . ILE A 1 99 ? -0.253 -4.089 1.862 1.00 98.69 99 ILE A N 1
ATOM 756 C CA . ILE A 1 99 ? 0.265 -4.407 3.201 1.00 98.69 99 ILE A CA 1
ATOM 757 C C . ILE A 1 99 ? 1.801 -4.436 3.217 1.00 98.69 99 ILE A C 1
ATOM 759 O O . ILE A 1 99 ? 2.397 -3.911 4.153 1.00 98.69 99 ILE A O 1
ATOM 763 N N . LYS A 1 100 ? 2.454 -4.979 2.180 1.00 98.44 100 LYS A N 1
ATOM 764 C CA . LYS A 1 100 ? 3.923 -4.982 2.046 1.00 98.44 100 LYS A CA 1
ATOM 765 C C . LYS A 1 100 ? 4.506 -3.565 2.124 1.00 98.44 100 LYS A C 1
ATOM 767 O O . LYS A 1 100 ? 5.524 -3.385 2.782 1.00 98.44 100 LYS A O 1
ATOM 772 N N . HIS A 1 101 ? 3.844 -2.597 1.489 1.00 98.56 101 HIS A N 1
ATOM 773 C CA . HIS A 1 101 ? 4.251 -1.188 1.425 1.00 98.56 101 HIS A CA 1
ATOM 774 C C . HIS A 1 101 ? 3.853 -0.347 2.643 1.00 98.56 101 HIS A C 1
ATOM 776 O O . HIS A 1 101 ? 4.123 0.851 2.681 1.00 98.56 101 HIS A O 1
ATOM 782 N N . ILE A 1 102 ? 3.231 -0.959 3.653 1.00 98.44 102 ILE A N 1
ATOM 783 C CA . ILE A 1 102 ? 3.278 -0.448 5.022 1.00 98.44 102 ILE A CA 1
ATOM 784 C C . ILE A 1 102 ? 4.588 -0.969 5.600 1.00 98.44 102 ILE A C 1
ATOM 786 O O . ILE A 1 102 ? 4.707 -2.153 5.923 1.00 98.44 102 ILE A O 1
ATOM 790 N N . ASP A 1 103 ? 5.604 -0.113 5.636 1.00 97.31 103 ASP A N 1
ATOM 791 C CA . ASP A 1 103 ? 6.975 -0.500 5.959 1.00 97.31 103 ASP A CA 1
ATOM 792 C C . ASP A 1 103 ? 7.738 0.594 6.729 1.00 97.31 103 ASP A C 1
ATOM 794 O O . ASP A 1 103 ? 7.175 1.589 7.190 1.00 97.31 103 ASP A O 1
ATOM 798 N N . TRP A 1 104 ? 9.036 0.360 6.920 1.00 94.75 104 TRP A N 1
ATOM 799 C CA . TRP A 1 104 ? 9.943 1.191 7.709 1.00 94.75 104 TRP A CA 1
ATOM 800 C C . TRP A 1 104 ? 10.283 2.543 7.063 1.00 94.75 104 TRP A C 1
ATOM 802 O O . TRP A 1 104 ? 10.893 3.378 7.728 1.00 94.75 104 TRP A O 1
ATOM 812 N N . LEU A 1 105 ? 9.901 2.778 5.802 1.00 95.06 105 LEU A N 1
ATOM 813 C CA . LEU A 1 105 ? 10.067 4.080 5.150 1.00 95.06 105 LEU A CA 1
ATOM 814 C C . LEU A 1 105 ? 9.033 5.098 5.645 1.00 95.06 105 LEU A C 1
ATOM 816 O O . LEU A 1 105 ? 9.213 6.302 5.464 1.00 95.06 105 LEU A O 1
ATOM 820 N N . MET A 1 106 ? 7.954 4.631 6.280 1.00 95.25 106 MET A N 1
ATOM 821 C CA . MET A 1 106 ? 6.979 5.502 6.925 1.00 95.25 106 MET A CA 1
ATOM 822 C C . MET A 1 106 ? 7.541 6.100 8.219 1.00 95.25 106 MET A C 1
ATOM 824 O O . MET A 1 106 ? 8.191 5.428 9.020 1.00 95.25 106 MET A O 1
ATOM 828 N N . THR A 1 107 ? 7.231 7.369 8.476 1.00 93.56 107 THR A N 1
ATOM 829 C CA . THR A 1 107 ? 7.588 8.020 9.737 1.00 93.56 107 THR A CA 1
ATOM 830 C C . THR A 1 107 ? 6.788 7.429 10.909 1.00 93.56 107 THR A C 1
ATOM 832 O O . THR A 1 107 ? 5.665 6.945 10.722 1.00 93.56 107 THR A O 1
ATOM 835 N N . PRO A 1 108 ? 7.287 7.536 12.157 1.00 93.25 108 PRO A N 1
ATOM 836 C CA . PRO A 1 108 ? 6.527 7.109 13.333 1.00 93.25 108 PRO A CA 1
ATOM 837 C C . PRO A 1 108 ? 5.132 7.746 13.423 1.00 93.25 108 PRO A C 1
ATOM 839 O O . PRO A 1 108 ? 4.167 7.065 13.765 1.00 93.25 108 PRO A O 1
ATOM 842 N N . SER A 1 109 ? 5.004 9.024 13.045 1.00 92.56 109 SER A N 1
ATOM 843 C CA . SER A 1 109 ? 3.722 9.737 13.039 1.00 92.56 109 SER A CA 1
ATOM 844 C C . SER A 1 109 ? 2.756 9.230 11.964 1.00 92.56 109 SER A C 1
ATOM 846 O O . SER A 1 109 ? 1.551 9.177 12.209 1.00 92.56 109 SER A O 1
ATOM 848 N N . GLN A 1 110 ? 3.254 8.812 10.794 1.00 94.50 110 GLN A N 1
ATOM 849 C CA . GLN A 1 110 ? 2.429 8.158 9.774 1.00 94.50 110 GLN A CA 1
ATOM 850 C C . GLN A 1 110 ? 1.893 6.822 10.293 1.00 94.50 110 GLN A C 1
ATOM 852 O O . GLN A 1 110 ? 0.686 6.592 10.243 1.00 94.50 110 GLN A O 1
ATOM 857 N N . LEU A 1 111 ? 2.759 5.978 10.862 1.00 96.31 111 LEU A N 1
ATOM 858 C CA . LEU A 1 111 ? 2.362 4.686 11.431 1.00 96.31 111 LEU A CA 1
ATOM 859 C C . LEU A 1 111 ? 1.349 4.844 12.578 1.00 96.31 111 LEU A C 1
ATOM 861 O O . LEU A 1 111 ? 0.396 4.074 12.672 1.00 96.31 111 LEU A O 1
ATOM 865 N N . GLU A 1 112 ? 1.528 5.839 13.450 1.00 94.94 112 GLU A N 1
ATOM 866 C CA . GLU A 1 112 ? 0.563 6.188 14.503 1.00 94.94 112 GLU A CA 1
ATOM 867 C C . GLU A 1 112 ? -0.793 6.618 13.950 1.00 94.94 112 GLU A C 1
ATOM 869 O O . GLU A 1 112 ? -1.825 6.107 14.392 1.00 94.94 112 GLU A O 1
ATOM 874 N N . SER A 1 113 ? -0.797 7.503 12.954 1.00 94.88 113 SER A N 1
ATOM 875 C CA . SER A 1 113 ? -2.028 7.945 12.305 1.00 94.88 113 SER A CA 1
ATOM 876 C C . SER A 1 113 ? -2.780 6.765 11.681 1.00 94.88 113 SER A C 1
ATOM 878 O O . SER A 1 113 ? -3.967 6.584 11.952 1.00 94.88 113 SER A O 1
ATOM 880 N N . ILE A 1 114 ? -2.081 5.909 10.931 1.00 96.31 114 ILE A N 1
ATOM 881 C CA . ILE A 1 114 ? -2.662 4.740 10.257 1.00 96.31 114 ILE A CA 1
ATOM 882 C C . ILE A 1 114 ? -3.251 3.744 11.267 1.00 96.31 114 ILE A C 1
ATOM 884 O O . ILE A 1 114 ? -4.392 3.315 11.105 1.00 96.31 114 ILE A O 1
ATOM 888 N N . ASP A 1 115 ? -2.523 3.397 12.333 1.00 97.25 115 ASP A N 1
ATOM 889 C CA . ASP A 1 115 ? -3.019 2.484 13.377 1.00 97.25 115 ASP A CA 1
ATOM 890 C C . ASP A 1 115 ? -4.224 3.071 14.129 1.00 97.25 115 ASP A C 1
ATOM 892 O O . ASP A 1 115 ? -5.222 2.382 14.355 1.00 97.25 115 ASP A O 1
ATOM 896 N N . SER A 1 116 ? -4.186 4.369 14.450 1.00 96.44 116 SER A N 1
ATOM 897 C CA . SER A 1 116 ? -5.305 5.071 15.088 1.00 96.44 116 SER A CA 1
ATOM 898 C C . SER A 1 116 ? -6.559 5.049 14.208 1.00 96.44 116 SER A C 1
ATOM 900 O O . SER A 1 116 ? -7.644 4.729 14.697 1.00 96.44 116 SER A O 1
ATOM 902 N N . GLN A 1 117 ? -6.424 5.328 12.909 1.00 96.38 117 GLN A N 1
ATOM 903 C CA . GLN A 1 117 ? -7.539 5.298 11.961 1.00 96.38 117 GLN A CA 1
ATOM 904 C C . GLN A 1 117 ? -8.080 3.872 11.765 1.00 96.38 117 GLN A C 1
ATOM 906 O O . GLN A 1 117 ? -9.292 3.656 11.842 1.00 96.38 117 GLN A O 1
ATOM 911 N N . ALA A 1 118 ? -7.193 2.883 11.631 1.00 97.19 118 ALA A N 1
ATOM 912 C CA . ALA A 1 118 ? -7.555 1.470 11.536 1.00 97.19 118 ALA A CA 1
ATOM 913 C C . ALA A 1 118 ? -8.209 0.919 12.813 1.00 97.19 118 ALA A C 1
ATOM 915 O O . ALA A 1 118 ? -8.939 -0.068 12.748 1.00 97.19 118 ALA A O 1
ATOM 916 N N . GLY A 1 119 ? -7.958 1.521 13.976 1.00 96.81 119 GLY A N 1
ATOM 917 C CA . GLY A 1 119 ? -8.588 1.138 15.239 1.00 96.81 119 GLY A CA 1
ATOM 918 C C . GLY A 1 119 ? -9.913 1.854 15.510 1.00 96.81 119 GLY A C 1
ATOM 919 O O . GLY A 1 119 ? -10.884 1.218 15.911 1.00 96.81 119 GLY A O 1
ATOM 920 N N . LYS A 1 120 ? -9.955 3.176 15.314 1.00 96.19 120 LYS A N 1
ATOM 921 C CA . LYS A 1 120 ? -11.072 4.036 15.751 1.00 96.19 120 LYS A CA 1
ATOM 922 C C . LYS A 1 120 ? -12.094 4.319 14.656 1.00 96.19 120 LYS A C 1
ATOM 924 O O . LYS A 1 120 ? -13.260 4.539 14.964 1.00 96.19 120 LYS A O 1
ATOM 929 N N . SER A 1 121 ? -11.660 4.307 13.399 1.00 96.44 121 SER A N 1
ATOM 930 C CA . SER A 1 121 ? -12.460 4.716 12.240 1.00 96.44 121 SER A CA 1
ATOM 931 C C . SER A 1 121 ? -12.596 3.591 11.216 1.00 96.44 121 SER A C 1
ATOM 933 O O . SER A 1 121 ? -12.811 3.851 10.034 1.00 96.44 121 SER A O 1
ATOM 935 N N . CYS A 1 122 ? -12.436 2.334 11.636 1.00 97.38 122 CYS A N 1
ATOM 936 C CA . CYS A 1 122 ? -12.566 1.198 10.734 1.00 97.38 122 CYS A CA 1
ATOM 937 C C . CYS A 1 122 ? -14.036 0.957 10.353 1.00 97.38 122 CYS A C 1
ATOM 939 O O . CYS A 1 122 ? -14.854 0.699 11.242 1.00 97.38 122 CYS A O 1
ATOM 941 N N . PRO A 1 123 ? -14.389 0.969 9.055 1.00 96.19 123 PRO A N 1
ATOM 942 C CA . PRO A 1 123 ? -15.717 0.560 8.617 1.00 96.19 123 PRO A CA 1
ATOM 943 C C . PRO A 1 123 ? -15.991 -0.909 8.943 1.00 96.19 123 PRO A C 1
ATOM 945 O O . PRO A 1 123 ? -15.091 -1.752 8.891 1.00 96.19 123 PRO A O 1
ATOM 948 N N . THR A 1 124 ? -17.252 -1.235 9.225 1.00 96.19 124 THR A N 1
ATOM 949 C CA . THR A 1 124 ? -17.662 -2.602 9.592 1.00 96.19 124 THR A CA 1
ATOM 950 C C . THR A 1 124 ? -17.362 -3.602 8.473 1.00 96.19 124 THR A C 1
ATOM 952 O O . THR A 1 124 ? -16.918 -4.717 8.726 1.00 96.19 124 THR A O 1
ATOM 955 N N . GLU A 1 125 ? -17.523 -3.202 7.214 1.00 95.56 125 GLU A N 1
ATOM 956 C CA . GLU A 1 125 ? -17.213 -4.041 6.056 1.00 95.56 125 GLU A CA 1
ATOM 957 C C . GLU A 1 125 ? -15.707 -4.256 5.825 1.00 95.56 125 GLU A C 1
ATOM 959 O O . GLU A 1 125 ? -15.331 -5.132 5.044 1.00 95.56 125 GLU A O 1
ATOM 964 N N . ALA A 1 126 ? -14.844 -3.466 6.471 1.00 97.31 126 ALA A N 1
ATOM 965 C CA . ALA A 1 126 ? -13.396 -3.462 6.269 1.00 97.31 126 ALA A CA 1
ATOM 966 C C . ALA A 1 126 ? -12.608 -4.015 7.468 1.00 97.31 126 ALA A C 1
ATOM 968 O O . ALA A 1 126 ? -11.380 -3.935 7.475 1.00 97.31 126 ALA A O 1
ATOM 969 N N . THR A 1 127 ? -13.272 -4.621 8.461 1.00 97.88 127 THR A N 1
ATOM 970 C CA . THR A 1 127 ? -12.629 -5.119 9.693 1.00 97.88 127 THR A CA 1
ATOM 971 C C . THR A 1 127 ? -11.419 -6.016 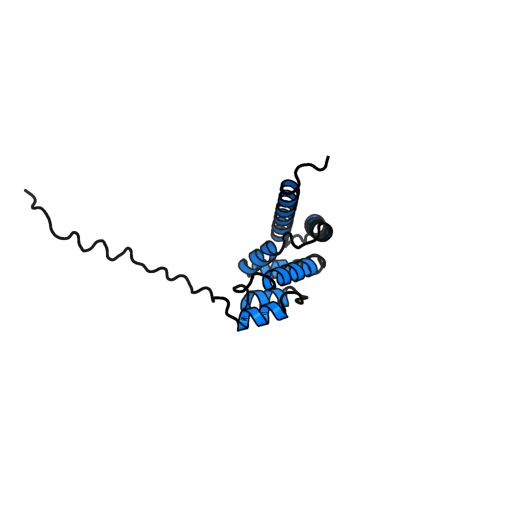9.425 1.00 97.88 127 THR A C 1
ATOM 973 O O . THR A 1 127 ? -10.383 -5.856 10.068 1.00 97.88 127 THR A O 1
ATOM 976 N N . ALA A 1 128 ? -11.505 -6.917 8.441 1.00 97.81 128 ALA A N 1
ATOM 977 C CA . ALA A 1 128 ? -10.390 -7.794 8.082 1.00 97.81 128 ALA A CA 1
ATOM 978 C C . ALA A 1 128 ? -9.179 -7.019 7.529 1.00 97.81 128 ALA A C 1
ATOM 980 O O . ALA A 1 128 ? -8.039 -7.322 7.875 1.00 97.81 128 ALA A O 1
ATOM 981 N N . LEU A 1 129 ? -9.415 -6.001 6.694 1.00 98.38 129 LEU A N 1
ATOM 982 C CA . LEU A 1 129 ? -8.355 -5.141 6.168 1.00 98.38 129 LEU A CA 1
ATOM 983 C C . LEU A 1 129 ? -7.716 -4.312 7.288 1.00 98.38 129 LEU A C 1
ATOM 985 O O . LEU A 1 129 ? -6.493 -4.299 7.403 1.00 98.38 129 LEU A O 1
ATOM 989 N N . CYS A 1 130 ? -8.524 -3.675 8.139 1.00 98.44 130 CYS A N 1
ATOM 990 C CA . CYS A 1 130 ? -8.018 -2.907 9.277 1.00 98.44 130 CYS A CA 1
ATOM 991 C C . CYS A 1 130 ? -7.169 -3.777 10.213 1.00 98.44 130 CYS A C 1
ATOM 993 O O . CYS A 1 130 ? -6.112 -3.340 10.655 1.00 98.44 130 CYS A O 1
ATOM 995 N N . GLY A 1 131 ? -7.589 -5.022 10.471 1.00 98.56 131 GLY A N 1
ATOM 996 C CA . GLY A 1 131 ? -6.813 -5.983 11.257 1.00 98.56 131 GLY A CA 1
ATOM 997 C C . GLY A 1 131 ? -5.415 -6.213 10.681 1.00 98.56 131 GLY A C 1
ATOM 998 O O . GLY A 1 131 ? -4.430 -6.032 11.390 1.00 98.56 131 GLY A O 1
ATOM 999 N N . ARG A 1 132 ? -5.324 -6.502 9.376 1.00 98.62 132 ARG A N 1
ATOM 1000 C CA . ARG A 1 132 ? -4.039 -6.694 8.676 1.00 98.62 132 ARG A CA 1
ATOM 1001 C C . ARG A 1 132 ? -3.154 -5.449 8.701 1.00 98.62 132 ARG A C 1
ATOM 1003 O O . ARG A 1 132 ? -1.945 -5.562 8.855 1.00 98.62 132 ARG A O 1
ATOM 1010 N N . ILE A 1 133 ? -3.748 -4.264 8.544 1.00 98.56 133 ILE A N 1
ATOM 1011 C CA . ILE A 1 133 ? -3.020 -2.989 8.619 1.00 98.56 133 ILE A CA 1
ATOM 1012 C C . ILE A 1 133 ? -2.394 -2.826 10.007 1.00 98.56 133 ILE A C 1
ATOM 1014 O O . ILE A 1 133 ? -1.206 -2.536 10.114 1.00 98.56 133 ILE A O 1
ATOM 1018 N N . ARG A 1 134 ? -3.172 -3.041 11.072 1.00 98.44 134 ARG A N 1
ATOM 1019 C CA . ARG A 1 134 ? -2.691 -2.876 12.452 1.00 98.44 134 ARG A CA 1
ATOM 1020 C C . ARG A 1 134 ? -1.646 -3.912 12.836 1.00 98.44 134 ARG A C 1
ATOM 1022 O O . ARG A 1 134 ? -0.659 -3.560 13.475 1.00 98.44 134 ARG A O 1
ATOM 1029 N N . GLU A 1 135 ? -1.841 -5.159 12.418 1.00 98.62 135 GLU A N 1
ATOM 1030 C CA . GLU A 1 135 ? -0.845 -6.222 12.571 1.00 98.62 135 GLU A CA 1
ATOM 1031 C C . GLU A 1 135 ? 0.480 -5.801 11.931 1.00 98.62 135 GLU A C 1
ATOM 1033 O O . GLU A 1 135 ? 1.510 -5.762 12.604 1.00 98.62 135 GLU A O 1
ATOM 1038 N N . ARG A 1 136 ? 0.435 -5.334 10.679 1.00 98.38 136 ARG A N 1
ATOM 1039 C CA . ARG A 1 136 ? 1.625 -4.871 9.969 1.00 98.38 136 ARG A CA 1
ATOM 1040 C C . ARG A 1 136 ? 2.305 -3.674 10.637 1.00 98.38 136 ARG A C 1
ATOM 1042 O O . ARG A 1 136 ? 3.528 -3.648 10.752 1.00 98.38 136 ARG A O 1
ATOM 1049 N N . VAL A 1 137 ? 1.539 -2.691 11.113 1.00 97.94 137 VAL A N 1
ATOM 1050 C CA . VAL A 1 137 ? 2.100 -1.557 11.869 1.00 97.94 137 VAL A CA 1
ATOM 1051 C C . VAL A 1 137 ? 2.776 -2.034 13.160 1.00 97.94 137 VAL A C 1
ATOM 1053 O O . VAL A 1 137 ? 3.851 -1.539 13.507 1.00 97.94 137 VAL A O 1
ATOM 1056 N N . SER A 1 138 ? 2.187 -3.009 13.858 1.00 97.50 138 SER A N 1
ATOM 1057 C CA . SER A 1 138 ? 2.784 -3.600 15.058 1.00 97.50 138 SER A CA 1
ATOM 1058 C C . SER A 1 138 ? 4.126 -4.270 14.756 1.00 97.50 138 SER A C 1
ATOM 1060 O O . SER A 1 138 ? 5.090 -4.031 15.480 1.00 97.50 138 SER A O 1
ATOM 1062 N N . GLU A 1 139 ? 4.223 -5.050 13.674 1.00 97.31 139 GLU A N 1
ATOM 1063 C CA . GLU A 1 139 ? 5.476 -5.697 13.245 1.00 97.31 139 GLU A CA 1
ATOM 1064 C C . GLU A 1 139 ? 6.608 -4.685 13.013 1.00 97.31 139 GLU A C 1
ATOM 1066 O O . GLU A 1 139 ? 7.746 -4.901 13.441 1.00 97.31 139 GLU A O 1
ATOM 1071 N N . ILE A 1 140 ? 6.299 -3.559 12.360 1.00 95.94 140 ILE A N 1
ATOM 1072 C CA . ILE A 1 140 ? 7.276 -2.497 12.082 1.00 95.94 140 ILE A CA 1
ATOM 1073 C C . ILE A 1 140 ? 7.772 -1.874 13.388 1.00 95.94 140 ILE A C 1
ATOM 1075 O O . ILE A 1 140 ? 8.979 -1.722 13.580 1.00 95.94 140 ILE A O 1
ATOM 1079 N N . ARG A 1 141 ? 6.859 -1.556 14.316 1.00 93.69 141 ARG A N 1
ATOM 1080 C CA . ARG A 1 141 ? 7.217 -0.977 15.621 1.00 93.69 141 ARG A CA 1
ATOM 1081 C C . ARG A 1 141 ? 8.087 -1.924 16.445 1.00 93.69 141 ARG A C 1
ATOM 1083 O O . ARG A 1 141 ? 9.113 -1.497 16.966 1.00 93.69 141 ARG A O 1
ATOM 1090 N N . SER A 1 142 ? 7.729 -3.207 16.507 1.00 92.44 142 SER A N 1
ATOM 1091 C CA . SER A 1 142 ? 8.528 -4.215 17.213 1.00 92.44 142 SER A CA 1
ATOM 1092 C C 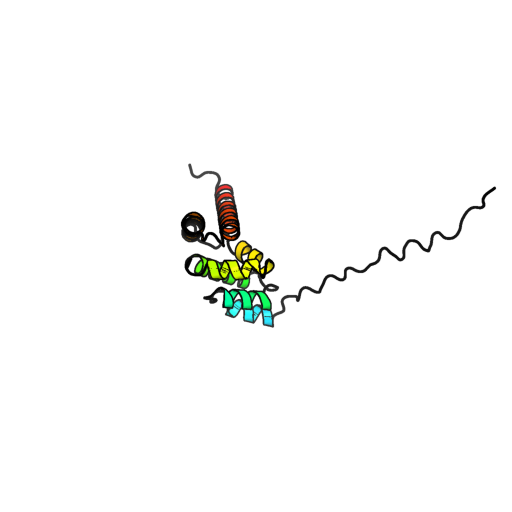. SER A 1 142 ? 9.924 -4.381 16.606 1.00 92.44 142 SER A C 1
ATOM 1094 O O . SER A 1 142 ? 10.891 -4.580 17.338 1.00 92.44 142 SER A O 1
ATOM 1096 N N . SER A 1 143 ? 10.050 -4.253 15.283 1.00 88.44 143 SER A N 1
ATOM 1097 C CA . SER A 1 143 ? 11.346 -4.303 14.595 1.00 88.44 143 SER A CA 1
ATOM 1098 C C . SER A 1 143 ? 12.218 -3.079 14.910 1.00 88.44 143 SER A C 1
ATOM 1100 O O . SER A 1 143 ? 13.428 -3.210 15.081 1.00 88.44 143 SER A O 1
ATOM 1102 N N . ALA A 1 144 ? 11.614 -1.894 15.038 1.00 84.75 144 ALA A N 1
ATOM 1103 C CA . ALA A 1 144 ? 12.325 -0.667 15.399 1.00 84.75 144 ALA A CA 1
ATOM 1104 C C . ALA A 1 144 ? 12.863 -0.696 16.842 1.00 84.75 144 ALA A C 1
ATOM 1106 O O . ALA A 1 144 ? 13.971 -0.225 17.095 1.00 84.75 144 ALA A O 1
ATOM 1107 N N . GLU A 1 145 ? 12.115 -1.284 17.778 1.00 79.19 145 GLU A N 1
ATOM 1108 C CA . GLU A 1 145 ? 12.540 -1.429 19.177 1.00 79.19 145 GLU A CA 1
ATOM 1109 C C . GLU A 1 145 ? 13.716 -2.409 19.323 1.00 79.19 145 GLU A C 1
ATOM 1111 O O . GLU A 1 145 ? 14.689 -2.124 20.021 1.00 79.19 145 GLU A O 1
ATOM 1116 N N . GLN A 1 146 ? 13.698 -3.516 18.575 1.00 74.75 146 GLN A N 1
ATOM 1117 C CA . GLN A 1 146 ? 14.809 -4.476 18.538 1.00 74.75 146 GLN A CA 1
ATOM 1118 C C . GLN A 1 146 ? 16.084 -3.900 17.899 1.00 74.75 146 GLN A C 1
ATOM 1120 O O . GLN A 1 146 ? 17.186 -4.337 18.230 1.00 74.75 146 GLN A O 1
ATOM 1125 N N . ALA A 1 147 ? 15.956 -2.904 17.019 1.00 74.38 147 ALA A N 1
ATOM 1126 C CA . ALA A 1 147 ? 17.087 -2.217 16.397 1.00 74.38 147 ALA A 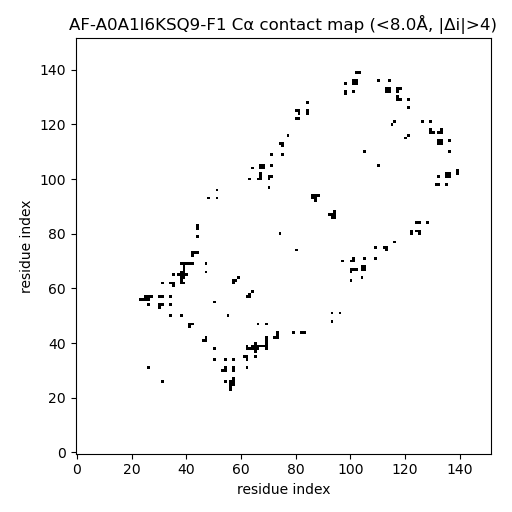CA 1
ATOM 1127 C C . ALA A 1 147 ? 17.747 -1.159 17.309 1.00 74.38 147 ALA A C 1
ATOM 1129 O O . ALA A 1 147 ? 18.806 -0.635 16.962 1.00 74.38 147 ALA A O 1
ATOM 1130 N N . SER A 1 148 ? 17.162 -0.846 18.476 1.00 56.81 148 SER A N 1
ATOM 1131 C CA . SER A 1 148 ? 17.727 0.103 19.445 1.00 56.81 148 SER A CA 1
ATOM 1132 C C . SER A 1 148 ? 17.688 -0.423 20.891 1.00 56.81 148 SER A C 1
ATOM 1134 O O . SER A 1 148 ? 17.014 0.151 21.750 1.00 56.81 148 SER A O 1
ATOM 1136 N N . PRO A 1 149 ? 18.430 -1.499 21.216 1.00 48.06 149 PRO A N 1
ATOM 1137 C CA . PRO A 1 149 ? 18.532 -1.960 22.592 1.00 48.06 149 PRO A CA 1
ATOM 1138 C C . PRO A 1 149 ? 19.411 -0.980 23.388 1.00 48.06 149 PRO A C 1
ATOM 1140 O O . PRO A 1 149 ? 20.633 -1.001 23.261 1.00 48.06 149 PRO A O 1
ATOM 1143 N N . GLY A 1 150 ? 18.804 -0.114 24.210 1.00 55.47 150 GLY A N 1
ATOM 1144 C CA . GLY A 1 150 ? 19.536 0.590 25.276 1.00 55.47 150 GLY A CA 1
ATOM 1145 C C . GLY A 1 150 ? 19.460 2.118 25.342 1.00 55.47 150 GLY A C 1
ATOM 1146 O O . GLY A 1 150 ? 20.442 2.735 25.742 1.00 55.47 150 GLY A O 1
ATOM 1147 N N . LYS A 1 151 ? 18.325 2.754 25.029 1.00 47.59 151 LYS A N 1
ATOM 1148 C CA . LYS A 1 151 ? 18.043 4.094 25.581 1.00 47.59 151 LYS A CA 1
ATOM 1149 C C . LYS A 1 151 ? 17.165 3.964 26.828 1.00 47.59 151 LYS A C 1
ATOM 1151 O O . LYS A 1 151 ? 15.948 4.095 26.742 1.00 47.59 151 LYS A O 1
ATOM 1156 N N . GLN A 1 152 ? 17.806 3.639 27.952 1.00 43.19 152 GLN A N 1
ATOM 1157 C CA . GLN A 1 152 ? 17.339 4.022 29.290 1.00 43.19 152 GLN A CA 1
ATOM 1158 C C . GLN A 1 152 ? 17.983 5.354 29.661 1.00 43.19 152 GLN A C 1
ATOM 1160 O O . GLN A 1 152 ? 19.166 5.540 29.292 1.00 43.19 152 GLN A O 1
#

Radius of gyration: 22.85 Å; Cα contacts (8 Å, |Δi|>4): 124; chains: 1; bounding box: 37×81×49 Å

Secondary structure (DSSP, 8-state):
-PPP---TTSSSSSS-------------HHHHHHHHHHTTT--SHHHHHHHHHHHGGG-SHHHHHHHHHHHHHHHHSGGGHHHHHHHHHH-HHHHHHHHHTSSTTS-HHHHHHHHHHHHHS--GGGHHHHHHHHHHHHHHHHHHHHT-TT--

Nearest PDB structures (foldseek):
  6e9r-assembly1_B  TM=3.271E-01  e=6.007E+00  synthetic construct
  4tql-assembly2_B  TM=2.795E-01  e=4.928E+00  synthetic construct

Sequence (152 aa):
MFTMNRLACLAFALYFFCCLSPAIAACNSQMAKKAEEQASTLKTWSALHQSFKRYAACDDGAIAEGYSNSVATLLADWSDVVSLNRMVTKDKKFGDFVIKHIDWLMTPSQLESIDSQAGKSCPTEATALCGRIRERVSEIRSSAEQASPGKQ

pLDDT: mean 87.41, std 18.27, range [35.5, 98.75]

Mean predicted aligned error: 9.33 Å